Protein AF-A0A222E5A5-F1 (afdb_monomer_lite)

Radius of gyration: 15.1 Å; chains: 1; bounding box: 35×26×40 Å

Foldseek 3Di:
DQAADDPVNVVVLCPCVQVCLLVVVCVVVVVSDDPPDADQDPVDGPGPNPDVPDPPCCVVSSVVCVVLVFPDKDWDWDDWDADPNNKIKTKTFIFGDDPRDGDDHTDIDMDIDHDDPVD

Sequence (119 aa):
MSQTCTATEFERCQDGLPEQFVTGDIEKRRARSMPPFSKVTGCDTATLAIVPDAPQSFDPYLGTYEAMALVRVAREPLRFENCADGTGLTSYRMNLMRKGQRITDPFTSTAFLHPTGEG

Organism: NCBI:txid74033

pLDDT: mean 71.4, std 15.69, range [36.5, 91.69]

Structure (mmCIF, N/CA/C/O backbone):
data_AF-A0A222E5A5-F1
#
_entry.id   AF-A0A222E5A5-F1
#
loop_
_atom_site.group_PDB
_atom_site.id
_atom_site.type_symbol
_atom_site.label_atom_id
_atom_site.label_alt_id
_atom_site.label_comp_id
_atom_site.label_asym_id
_atom_site.label_entity_id
_atom_site.label_seq_id
_atom_site.pdbx_PDB_ins_code
_atom_site.Cartn_x
_atom_site.Cartn_y
_atom_site.Cartn_z
_atom_site.occupancy
_atom_site.B_iso_or_equiv
_atom_site.auth_seq_id
_atom_site.auth_comp_id
_atom_site.auth_asym_id
_atom_site.auth_atom_id
_atom_site.pdbx_PDB_model_num
ATOM 1 N N . MET A 1 1 ? 18.072 1.312 -23.357 1.00 43.72 1 MET A N 1
ATOM 2 C CA . MET A 1 1 ? 18.521 0.980 -21.989 1.00 43.72 1 MET A CA 1
ATOM 3 C C . MET A 1 1 ? 17.268 0.864 -21.143 1.00 43.72 1 MET A C 1
ATOM 5 O O . MET A 1 1 ? 16.529 1.837 -21.111 1.00 43.72 1 MET A O 1
ATOM 9 N N . SER A 1 2 ? 16.974 -0.306 -20.564 1.00 52.72 2 SER A N 1
ATOM 10 C CA . SER A 1 2 ? 15.859 -0.420 -19.610 1.00 52.72 2 SER A CA 1
ATOM 11 C C . SER A 1 2 ? 16.227 0.393 -18.374 1.00 52.72 2 SER A C 1
ATOM 13 O O . SER A 1 2 ? 17.289 0.151 -17.800 1.00 52.72 2 SER A O 1
ATOM 15 N N . GLN A 1 3 ? 15.419 1.389 -18.012 1.00 64.00 3 GLN A N 1
ATOM 16 C CA . GLN A 1 3 ? 15.583 2.071 -16.731 1.00 64.00 3 GLN A CA 1
ATOM 17 C C . GLN A 1 3 ? 15.160 1.096 -15.633 1.00 64.00 3 GLN A C 1
ATOM 19 O O . GLN A 1 3 ? 14.060 0.551 -15.665 1.00 64.00 3 GLN A O 1
ATOM 24 N N . THR A 1 4 ? 16.067 0.828 -14.699 1.00 73.88 4 THR A N 1
ATOM 25 C CA . THR A 1 4 ? 15.801 -0.047 -13.557 1.00 73.88 4 THR A CA 1
ATOM 26 C C . THR A 1 4 ? 15.201 0.787 -12.435 1.00 73.88 4 THR A C 1
ATOM 28 O O . THR A 1 4 ? 15.841 1.734 -11.986 1.00 73.88 4 THR A O 1
ATOM 31 N N . CYS A 1 5 ? 14.015 0.412 -11.952 1.00 78.50 5 CYS A N 1
ATOM 32 C CA . CYS A 1 5 ? 13.410 1.038 -10.782 1.00 78.50 5 CYS A CA 1
ATOM 33 C C . CYS A 1 5 ? 14.291 0.821 -9.537 1.00 78.50 5 CYS A C 1
ATOM 35 O O . CYS A 1 5 ? 14.717 -0.297 -9.229 1.00 78.50 5 CYS A O 1
ATOM 37 N N . THR A 1 6 ? 14.584 1.887 -8.798 1.00 84.75 6 THR A N 1
ATOM 38 C CA . THR A 1 6 ? 15.238 1.786 -7.489 1.00 84.75 6 THR A CA 1
ATOM 39 C C . THR A 1 6 ? 14.207 1.705 -6.366 1.00 84.75 6 THR A C 1
ATOM 41 O O . THR A 1 6 ? 13.100 2.234 -6.473 1.00 84.75 6 THR A O 1
ATOM 44 N N . ALA A 1 7 ? 14.587 1.100 -5.235 1.00 81.88 7 ALA A N 1
ATOM 45 C CA . ALA A 1 7 ? 13.734 1.061 -4.045 1.00 81.88 7 ALA A CA 1
ATOM 46 C C . ALA A 1 7 ? 13.317 2.475 -3.591 1.00 81.88 7 ALA A C 1
ATOM 48 O O . ALA A 1 7 ? 12.167 2.692 -3.226 1.00 81.88 7 ALA A O 1
ATOM 49 N N . THR A 1 8 ? 14.220 3.455 -3.689 1.00 83.88 8 THR A N 1
ATOM 50 C CA . THR A 1 8 ? 13.952 4.856 -3.332 1.00 83.88 8 THR A CA 1
ATOM 51 C C . THR A 1 8 ? 12.915 5.510 -4.248 1.00 83.88 8 THR A C 1
ATOM 53 O O . THR A 1 8 ? 12.038 6.233 -3.776 1.00 83.88 8 THR A O 1
ATOM 56 N N . GLU A 1 9 ? 12.995 5.283 -5.561 1.00 79.50 9 GLU A N 1
ATOM 57 C CA . GLU A 1 9 ? 11.998 5.791 -6.517 1.00 79.50 9 GLU A CA 1
ATOM 58 C C . GLU A 1 9 ? 10.640 5.132 -6.294 1.00 79.50 9 GLU A C 1
ATOM 60 O O . GLU A 1 9 ? 9.610 5.810 -6.293 1.00 79.50 9 GLU A O 1
ATOM 65 N N . PHE A 1 10 ? 10.650 3.826 -6.025 1.00 83.38 10 PHE A N 1
ATOM 66 C CA . PHE A 1 10 ? 9.454 3.078 -5.684 1.00 83.38 10 PHE A CA 1
ATOM 67 C C . PHE A 1 10 ? 8.787 3.643 -4.424 1.00 83.38 10 PHE A C 1
ATOM 69 O O . PHE A 1 10 ? 7.594 3.948 -4.435 1.00 83.38 10 PHE A O 1
ATOM 76 N N . GLU A 1 11 ? 9.547 3.837 -3.344 1.00 80.69 11 GLU A N 1
ATOM 77 C CA . GLU A 1 11 ? 9.044 4.417 -2.096 1.00 80.69 11 GLU A CA 1
ATOM 78 C C . GLU A 1 11 ? 8.486 5.824 -2.305 1.00 80.69 11 GLU A C 1
ATOM 80 O O . GLU A 1 11 ? 7.391 6.114 -1.826 1.00 80.69 11 GLU A O 1
ATOM 85 N N . ARG A 1 12 ? 9.169 6.668 -3.089 1.00 82.44 12 ARG A N 1
ATOM 86 C CA . ARG A 1 12 ? 8.693 8.016 -3.428 1.00 82.44 12 ARG A CA 1
ATOM 87 C C . ARG A 1 12 ? 7.366 7.985 -4.186 1.00 82.44 12 ARG A C 1
ATOM 89 O O . ARG A 1 12 ? 6.485 8.794 -3.904 1.00 82.44 12 ARG A O 1
ATOM 96 N N . CYS A 1 13 ? 7.196 7.057 -5.126 1.00 76.12 13 CYS A N 1
ATOM 97 C CA . CYS A 1 13 ? 5.936 6.906 -5.854 1.00 76.12 13 CYS A CA 1
ATOM 98 C C . CYS A 1 13 ? 4.791 6.466 -4.922 1.00 76.12 13 CYS A C 1
ATOM 100 O O . CYS A 1 13 ? 3.644 6.908 -5.053 1.00 76.12 13 CYS A O 1
ATOM 102 N N . GLN A 1 14 ? 5.128 5.635 -3.934 1.00 76.81 14 GLN A N 1
ATOM 103 C CA . GLN A 1 14 ? 4.189 5.064 -2.975 1.00 76.81 14 GLN A CA 1
ATOM 104 C C . GLN A 1 14 ? 3.904 5.962 -1.766 1.00 76.81 14 GLN A C 1
ATOM 106 O O . GLN A 1 14 ? 3.034 5.619 -0.949 1.00 76.81 14 GLN A O 1
ATOM 111 N N . ASP A 1 15 ? 4.634 7.064 -1.613 1.00 78.44 15 ASP A N 1
ATOM 112 C CA . ASP A 1 15 ? 4.494 7.990 -0.497 1.00 78.44 15 ASP A CA 1
ATOM 113 C C . ASP A 1 15 ? 3.146 8.730 -0.540 1.00 78.44 15 ASP A C 1
ATOM 115 O O . ASP A 1 15 ? 2.603 9.037 -1.607 1.00 78.44 15 ASP A O 1
ATOM 119 N N . GLY A 1 16 ? 2.546 8.937 0.634 1.00 70.06 16 GLY A N 1
ATOM 120 C CA . GLY A 1 16 ? 1.217 9.546 0.794 1.00 70.06 16 GLY A CA 1
ATOM 121 C C . GLY A 1 16 ? 0.022 8.710 0.303 1.00 70.06 16 GLY A C 1
ATOM 122 O O . GLY A 1 16 ? -1.125 9.064 0.570 1.00 70.06 16 GLY A O 1
ATOM 123 N N . LEU A 1 17 ? 0.234 7.570 -0.367 1.00 73.50 17 LEU A N 1
ATOM 124 C CA . LEU A 1 17 ? -0.870 6.728 -0.848 1.00 73.50 17 LEU A CA 1
ATOM 125 C C . LEU A 1 17 ? -1.826 6.236 0.244 1.00 73.50 17 LEU A C 1
ATOM 127 O O . LEU A 1 17 ? -3.031 6.255 0.007 1.00 73.50 17 LEU A O 1
ATOM 131 N N . PRO A 1 18 ? -1.359 5.767 1.416 1.00 71.12 18 PRO A N 1
ATOM 132 C CA . PRO A 1 18 ? -2.285 5.273 2.425 1.00 71.12 18 PRO A CA 1
ATOM 133 C C . PRO A 1 18 ? -3.150 6.391 3.015 1.00 71.12 18 PRO A C 1
ATOM 135 O O . PRO A 1 18 ? -4.281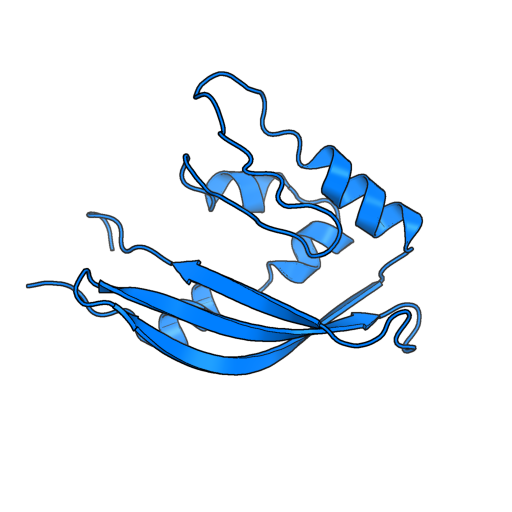 6.127 3.410 1.00 71.12 18 PRO A O 1
ATOM 138 N N . GLU A 1 19 ? -2.642 7.625 3.039 1.00 73.69 19 GLU A N 1
ATOM 139 C CA . GLU A 1 19 ? -3.373 8.798 3.522 1.00 73.69 19 GLU A CA 1
ATOM 140 C C . GLU A 1 19 ? -4.514 9.175 2.580 1.00 73.69 19 GLU A C 1
ATOM 142 O O . GLU A 1 19 ? -5.590 9.492 3.064 1.00 73.69 19 GLU A O 1
ATOM 147 N N . GLN A 1 20 ? -4.341 9.036 1.260 1.00 73.44 20 GLN A N 1
ATOM 148 C CA . GLN A 1 20 ? -5.395 9.304 0.266 1.00 73.44 20 GLN A CA 1
ATOM 149 C C . GLN A 1 20 ? -6.661 8.461 0.491 1.00 73.44 20 GLN A C 1
ATOM 151 O O . GLN A 1 20 ? -7.770 8.938 0.276 1.00 73.44 20 GLN A O 1
ATOM 156 N N . PHE A 1 21 ? -6.514 7.219 0.964 1.00 68.00 21 PHE A N 1
ATOM 157 C CA . PHE A 1 21 ? -7.660 6.369 1.306 1.00 68.00 21 PHE A CA 1
ATOM 158 C C . PHE A 1 21 ? -8.288 6.723 2.659 1.00 68.00 21 PHE A C 1
ATOM 160 O O . PHE A 1 21 ? -9.481 6.514 2.845 1.00 68.00 21 PHE A O 1
ATOM 167 N N . VAL A 1 22 ? -7.503 7.262 3.597 1.00 71.19 22 VAL A N 1
ATOM 168 C CA . VAL A 1 22 ? -8.005 7.739 4.897 1.00 71.19 22 VAL A CA 1
ATOM 169 C C . VAL A 1 22 ? -8.738 9.075 4.745 1.00 71.19 22 VAL A C 1
ATOM 171 O O . VAL A 1 22 ? -9.745 9.298 5.407 1.00 71.19 22 VAL A O 1
ATOM 174 N N . THR A 1 23 ? -8.250 9.963 3.878 1.00 73.81 23 THR A N 1
ATOM 175 C CA . THR A 1 23 ? -8.842 11.287 3.636 1.00 73.81 23 THR A CA 1
ATOM 176 C C . THR A 1 23 ? -9.932 11.283 2.568 1.00 73.81 23 THR A C 1
ATOM 178 O O . THR A 1 23 ? -10.647 12.273 2.439 1.00 73.81 23 THR A O 1
ATOM 181 N N . GLY A 1 24 ? -10.062 10.200 1.797 1.00 67.50 24 GLY A N 1
ATOM 182 C CA . GLY A 1 24 ? -11.011 10.105 0.687 1.00 67.50 24 GLY A CA 1
ATOM 183 C C . GLY A 1 24 ? -10.595 10.876 -0.573 1.00 67.50 24 GLY A C 1
ATOM 184 O O . GLY A 1 24 ? -11.401 11.017 -1.489 1.00 67.50 24 GLY A O 1
ATOM 185 N N . ASP A 1 25 ? -9.353 11.366 -0.654 1.00 72.75 25 ASP A N 1
ATOM 186 C CA . ASP A 1 25 ? -8.821 12.095 -1.816 1.00 72.75 25 ASP A CA 1
ATOM 187 C C . ASP A 1 25 ? -8.415 11.124 -2.941 1.00 72.75 25 ASP A C 1
ATOM 189 O O . ASP A 1 25 ? -7.241 10.804 -3.159 1.00 72.75 25 ASP A O 1
ATOM 193 N N . ILE A 1 26 ? -9.428 10.609 -3.639 1.00 69.88 26 ILE A N 1
ATOM 194 C CA . ILE A 1 26 ? -9.284 9.596 -4.690 1.00 69.88 26 ILE A CA 1
ATOM 195 C C . ILE A 1 26 ? -8.767 10.170 -6.017 1.00 69.88 26 ILE A C 1
ATOM 197 O O . ILE A 1 26 ? -8.154 9.441 -6.799 1.00 69.88 26 ILE A O 1
ATOM 201 N N . GLU A 1 27 ? -8.919 11.467 -6.278 1.00 70.50 27 GLU A N 1
ATOM 202 C CA . GLU A 1 27 ? -8.476 12.068 -7.546 1.00 70.50 27 GLU A CA 1
ATOM 203 C C . GLU A 1 27 ? -6.952 11.977 -7.727 1.00 70.50 27 GLU A C 1
ATOM 205 O O . GLU A 1 27 ? -6.460 11.635 -8.807 1.00 70.50 27 GLU A O 1
ATOM 210 N N . LYS A 1 28 ? -6.172 12.144 -6.649 1.00 67.69 28 LYS A N 1
ATOM 211 C CA . LYS A 1 28 ? -4.713 11.927 -6.694 1.00 67.69 28 LYS A CA 1
ATOM 212 C C . LYS A 1 28 ? -4.336 10.477 -6.990 1.00 67.69 28 LYS A C 1
ATOM 214 O O . LYS A 1 28 ? -3.330 10.224 -7.653 1.00 67.69 28 LYS A O 1
ATOM 219 N N . ARG A 1 29 ? -5.130 9.520 -6.506 1.00 68.31 29 ARG A N 1
ATOM 220 C CA . ARG A 1 29 ? -4.941 8.088 -6.773 1.00 68.31 29 ARG A CA 1
ATOM 221 C C . ARG A 1 29 ? -5.260 7.766 -8.231 1.00 68.31 29 ARG A C 1
ATOM 223 O O . ARG A 1 29 ? -4.521 7.010 -8.864 1.00 68.31 29 ARG A O 1
ATOM 230 N N . ARG A 1 30 ? -6.329 8.364 -8.760 1.00 68.12 30 ARG A N 1
ATOM 231 C CA . ARG A 1 30 ? -6.770 8.232 -10.151 1.00 68.12 30 ARG A CA 1
ATOM 232 C C . ARG A 1 30 ? -5.683 8.682 -11.123 1.00 68.12 30 ARG A C 1
ATOM 234 O O . ARG A 1 30 ? -5.331 7.922 -12.014 1.00 68.12 30 ARG A O 1
ATOM 241 N N . ALA A 1 31 ? -5.075 9.843 -10.876 1.00 70.31 31 ALA A N 1
ATOM 242 C CA . ALA A 1 31 ? -3.995 10.386 -11.703 1.00 70.31 31 ALA A CA 1
ATOM 243 C C . ALA A 1 31 ? -2.713 9.524 -11.721 1.00 70.31 31 ALA A C 1
ATOM 245 O O . ALA A 1 31 ? -1.907 9.649 -12.635 1.00 70.31 31 ALA A O 1
ATOM 246 N N . ARG A 1 32 ? -2.513 8.654 -10.720 1.00 67.56 32 ARG A N 1
ATOM 247 C CA . ARG A 1 32 ? -1.323 7.790 -10.581 1.00 67.56 32 ARG A CA 1
ATOM 248 C C . ARG A 1 32 ? -1.560 6.332 -10.981 1.00 67.56 32 ARG A C 1
ATOM 250 O O . ARG A 1 32 ? -0.644 5.521 -10.890 1.00 67.56 32 ARG A O 1
ATOM 257 N N . SER A 1 33 ? -2.786 5.971 -11.354 1.00 65.75 33 SER A N 1
ATOM 258 C CA . SER A 1 33 ? -3.146 4.593 -11.688 1.00 65.75 33 SER A CA 1
ATOM 259 C C . SER A 1 33 ? -3.246 4.453 -13.201 1.00 65.75 33 SER A C 1
ATOM 261 O O . SER A 1 33 ? -4.150 5.018 -13.810 1.00 65.75 33 SER A O 1
ATOM 263 N N . MET A 1 34 ? -2.341 3.685 -13.807 1.00 61.25 34 MET A N 1
ATOM 264 C CA . MET A 1 34 ? -2.457 3.333 -15.221 1.00 61.25 34 MET A CA 1
ATOM 265 C C . MET A 1 34 ? -3.366 2.116 -15.388 1.00 61.25 34 MET A C 1
ATOM 267 O O . MET A 1 34 ? -3.076 1.062 -14.817 1.00 61.25 34 MET A O 1
ATOM 271 N N . PRO A 1 35 ? -4.461 2.221 -16.151 1.00 57.06 35 PRO A N 1
ATOM 272 C CA . PRO A 1 35 ? -5.199 1.047 -16.567 1.00 57.06 35 PRO A CA 1
ATOM 273 C C . PRO A 1 35 ? -4.409 0.261 -17.634 1.00 57.06 35 PRO A C 1
ATOM 275 O O . PRO A 1 35 ? -3.771 0.868 -18.495 1.00 57.06 35 PRO A O 1
ATOM 278 N N . PRO A 1 36 ? -4.488 -1.080 -17.620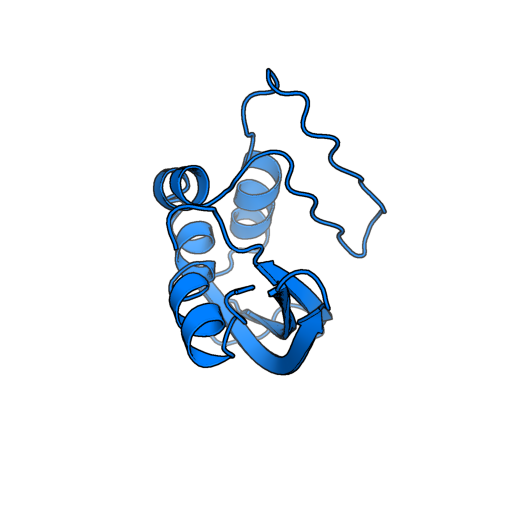 1.00 54.66 36 PRO A N 1
ATOM 279 C CA . PRO A 1 36 ? -5.145 -1.900 -16.602 1.00 54.66 36 PRO A CA 1
ATOM 280 C C . PRO A 1 36 ? -4.259 -2.062 -15.351 1.00 54.66 36 PRO A C 1
ATOM 282 O O . PRO A 1 36 ? -3.080 -2.389 -15.458 1.00 54.66 36 PRO A O 1
ATOM 285 N N . PHE A 1 37 ? -4.834 -1.919 -14.151 1.00 51.94 37 PHE A N 1
ATOM 286 C CA . PHE A 1 37 ? -4.174 -2.317 -12.901 1.00 51.94 37 PHE A CA 1
ATOM 287 C C . PHE A 1 37 ? -4.984 -3.418 -12.214 1.00 51.94 37 PHE A C 1
ATOM 289 O O . PHE A 1 37 ? -6.211 -3.397 -12.223 1.00 51.94 37 PHE A O 1
ATOM 296 N N . SER A 1 38 ? -4.294 -4.387 -11.616 1.00 51.47 38 SER A N 1
ATOM 297 C CA . SER A 1 38 ? -4.913 -5.494 -10.879 1.00 51.47 38 SER A CA 1
ATOM 298 C C . SER A 1 38 ? -4.616 -5.364 -9.388 1.00 51.47 38 SER A C 1
ATOM 300 O O . SER A 1 38 ? -3.501 -5.015 -9.000 1.00 51.47 38 SER A O 1
ATOM 302 N N . LYS A 1 39 ? -5.600 -5.661 -8.535 1.00 56.91 39 LYS A N 1
ATOM 303 C CA . LYS A 1 39 ? -5.423 -5.748 -7.080 1.00 56.91 39 LYS A CA 1
ATOM 304 C C . LYS A 1 39 ? -6.100 -7.012 -6.568 1.00 56.91 39 LYS A C 1
ATOM 306 O O . LYS A 1 39 ? -7.305 -7.158 -6.720 1.00 56.91 39 LYS A O 1
ATOM 311 N N . VAL A 1 40 ? -5.322 -7.887 -5.938 1.00 56.75 40 VAL A N 1
ATOM 312 C CA . VAL A 1 40 ? -5.791 -9.146 -5.342 1.00 56.75 40 VAL A CA 1
ATOM 313 C C . VAL A 1 40 ? -5.875 -8.967 -3.825 1.00 56.75 40 VAL A C 1
ATOM 315 O O . VAL A 1 40 ? -4.944 -8.434 -3.219 1.00 56.75 40 VAL A O 1
ATOM 318 N N . THR A 1 41 ? -6.984 -9.371 -3.201 1.00 57.25 41 THR A N 1
ATOM 319 C CA . THR A 1 41 ? -7.178 -9.326 -1.741 1.00 57.25 41 THR A CA 1
ATOM 320 C C . THR A 1 41 ? -7.432 -10.729 -1.185 1.00 57.25 41 THR A C 1
ATOM 322 O O . THR A 1 41 ? -7.889 -11.617 -1.893 1.00 57.25 41 THR A O 1
ATOM 325 N N . GLY A 1 42 ? -7.099 -10.955 0.090 1.00 46.09 42 GLY A N 1
ATOM 326 C CA . GLY A 1 42 ? -7.095 -12.297 0.694 1.00 46.09 42 GLY A CA 1
ATOM 327 C C . GLY A 1 42 ? -8.468 -12.939 0.932 1.00 46.09 42 GLY A C 1
ATOM 328 O O . GLY A 1 42 ? -8.506 -14.105 1.306 1.00 46.09 42 GLY A O 1
ATOM 329 N N . CYS A 1 43 ? -9.572 -12.209 0.736 1.00 47.81 43 CYS A N 1
ATOM 330 C CA . CYS A 1 43 ? -10.920 -12.747 0.951 1.00 47.81 43 CYS A CA 1
ATOM 331 C C . CYS A 1 43 ? -11.546 -13.359 -0.303 1.00 47.81 43 CYS A C 1
ATOM 333 O O . CYS A 1 43 ? -12.505 -14.094 -0.150 1.00 47.81 43 CYS A O 1
ATOM 335 N N . ASP A 1 44 ? -11.020 -13.075 -1.498 1.00 38.38 44 ASP A N 1
ATOM 336 C CA . ASP A 1 44 ? -11.373 -13.743 -2.753 1.00 38.38 44 ASP A CA 1
ATOM 337 C C . ASP A 1 44 ? -10.437 -13.258 -3.866 1.00 38.38 44 ASP A C 1
ATOM 339 O O . ASP A 1 44 ? -10.013 -12.098 -3.888 1.00 38.38 44 ASP A O 1
ATOM 343 N N . THR A 1 45 ? -10.136 -14.129 -4.833 1.00 39.59 45 THR A N 1
ATOM 344 C CA . THR A 1 45 ? -9.367 -13.749 -6.030 1.00 39.59 45 THR A CA 1
ATOM 345 C C . THR A 1 45 ? -10.271 -12.959 -6.974 1.00 39.59 45 THR A C 1
ATOM 347 O O . THR A 1 45 ? -10.727 -13.460 -7.997 1.00 39.59 45 THR A O 1
ATOM 350 N N . ALA A 1 46 ? -10.574 -11.713 -6.627 1.00 41.19 46 ALA A N 1
ATOM 351 C CA . ALA A 1 46 ? -11.201 -10.796 -7.560 1.00 41.19 46 ALA A CA 1
ATOM 352 C C . ALA A 1 46 ? -10.122 -10.279 -8.520 1.00 41.19 46 ALA A C 1
ATOM 354 O O . ALA A 1 46 ? -9.425 -9.306 -8.229 1.00 41.19 46 ALA A O 1
ATOM 355 N N . THR A 1 47 ? -9.967 -10.922 -9.680 1.00 37.97 47 THR A N 1
ATOM 356 C CA . THR A 1 47 ? -9.317 -10.257 -10.813 1.00 37.97 47 THR A CA 1
ATOM 357 C C . THR A 1 47 ? -10.259 -9.152 -11.264 1.00 37.97 47 THR A C 1
ATOM 359 O O . THR A 1 47 ? -11.212 -9.392 -12.002 1.00 37.97 47 THR A O 1
ATOM 362 N N . LEU A 1 48 ? -10.016 -7.930 -10.794 1.00 41.53 48 LEU A N 1
ATOM 363 C CA . LEU A 1 48 ? -10.619 -6.736 -11.372 1.00 41.53 48 LEU A CA 1
ATOM 364 C C . LEU A 1 48 ? -10.039 -6.570 -12.782 1.00 41.53 48 LEU A C 1
ATOM 366 O O . LEU A 1 48 ? -9.034 -5.893 -12.982 1.00 41.53 48 LEU A O 1
ATOM 370 N N . ALA A 1 49 ? -10.648 -7.238 -13.762 1.00 36.56 49 ALA A N 1
ATOM 371 C CA . ALA A 1 49 ? -10.451 -6.922 -15.165 1.00 36.56 49 ALA A CA 1
ATOM 372 C C . ALA A 1 49 ? -11.115 -5.564 -15.401 1.00 36.56 49 ALA A C 1
ATOM 374 O O . ALA A 1 49 ? -12.321 -5.471 -15.624 1.00 36.56 49 ALA A O 1
ATOM 375 N N . ILE A 1 50 ? -10.338 -4.493 -15.251 1.00 41.44 50 ILE A N 1
ATOM 376 C CA . ILE A 1 50 ? -10.817 -3.145 -15.532 1.00 41.44 50 ILE A CA 1
ATOM 377 C C . ILE A 1 50 ? -10.982 -3.043 -17.048 1.00 41.44 50 ILE A C 1
ATOM 379 O O . ILE A 1 50 ? -10.010 -2.919 -17.793 1.00 41.44 50 ILE A O 1
ATOM 383 N N . VAL A 1 51 ? -12.234 -3.151 -17.490 1.00 36.50 51 VAL A N 1
ATOM 384 C CA . VAL A 1 51 ? -12.674 -2.790 -18.839 1.00 36.50 51 VAL A CA 1
ATOM 385 C C . VAL A 1 51 ? -12.430 -1.281 -19.004 1.00 36.50 51 VAL A C 1
ATOM 387 O O . VAL A 1 51 ? -12.743 -0.542 -18.068 1.00 36.50 51 VAL A O 1
ATOM 390 N N . PRO A 1 52 ? -11.900 -0.801 -20.146 1.00 41.34 52 PRO A N 1
ATOM 391 C CA . PRO A 1 52 ? -11.564 0.613 -20.364 1.00 41.34 52 PRO A CA 1
ATOM 392 C C . PRO A 1 52 ? -12.687 1.623 -20.057 1.00 41.34 52 PRO A C 1
ATOM 394 O O . PRO A 1 52 ? -12.387 2.782 -19.798 1.00 41.34 52 PRO A O 1
ATOM 397 N N . ASP A 1 53 ? -13.948 1.174 -20.023 1.00 36.59 53 ASP A N 1
ATOM 398 C CA . ASP A 1 53 ? -15.146 1.999 -19.815 1.00 36.59 53 ASP A CA 1
ATOM 399 C C . ASP A 1 53 ? -15.893 1.750 -18.487 1.00 36.59 53 ASP A C 1
ATOM 401 O O . ASP A 1 53 ? -17.013 2.230 -18.305 1.00 36.59 53 ASP A O 1
ATOM 405 N N . ALA A 1 54 ? -15.315 1.020 -17.526 1.00 41.72 54 ALA A N 1
ATOM 406 C CA . ALA A 1 54 ? -15.917 0.90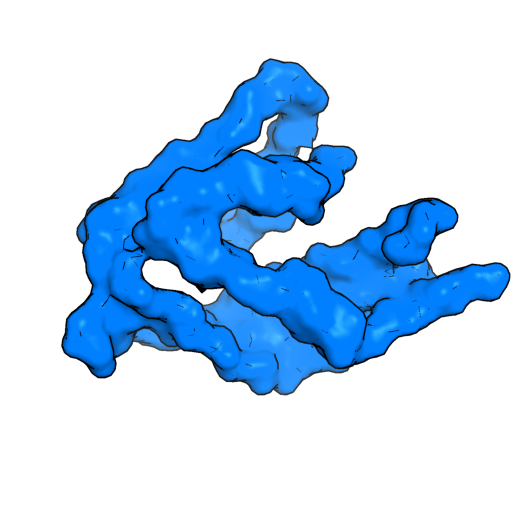9 -16.196 1.00 41.72 54 ALA A CA 1
ATOM 407 C C . ALA A 1 54 ? -15.460 2.094 -15.316 1.00 41.72 54 ALA A C 1
ATOM 409 O O . ALA A 1 54 ? -14.257 2.228 -15.065 1.00 41.72 54 ALA A O 1
ATOM 410 N N . PRO A 1 55 ? -16.370 2.963 -14.830 1.00 42.03 55 PRO A N 1
ATOM 411 C CA . PRO A 1 55 ? -16.002 4.057 -13.940 1.00 42.03 55 PRO A CA 1
ATOM 412 C C . PRO A 1 55 ? -15.263 3.487 -12.730 1.00 42.03 55 PRO A C 1
ATOM 414 O O . PRO A 1 55 ? -15.690 2.500 -12.133 1.00 42.03 55 PRO A O 1
ATOM 417 N N . GLN A 1 56 ? -14.112 4.084 -12.425 1.00 55.91 56 GLN A N 1
ATOM 418 C CA . GLN A 1 56 ? -13.150 3.605 -11.440 1.00 55.91 56 GLN A CA 1
ATOM 419 C C . GLN A 1 56 ? -13.727 3.678 -10.018 1.00 55.91 56 GLN A C 1
ATOM 421 O O . GLN A 1 56 ? -13.374 4.578 -9.257 1.00 55.91 56 GLN A O 1
ATOM 426 N N . SER A 1 57 ? -14.628 2.772 -9.632 1.00 56.03 57 SER A N 1
ATOM 427 C CA . SER A 1 57 ? -15.224 2.834 -8.300 1.00 56.03 57 SER A CA 1
ATOM 428 C C . SER A 1 57 ? -14.185 2.374 -7.278 1.00 56.03 57 SER A C 1
ATOM 430 O O . SER A 1 57 ? -14.022 1.185 -6.994 1.00 56.03 57 SER A O 1
ATOM 432 N N . PHE A 1 58 ? -13.456 3.333 -6.713 1.00 64.94 58 PHE A N 1
ATOM 433 C CA . PHE A 1 58 ? -12.715 3.141 -5.472 1.00 64.94 58 PHE A CA 1
ATOM 434 C C . PHE A 1 58 ? -13.668 2.940 -4.277 1.00 64.94 58 PHE A C 1
ATOM 436 O O . PHE A 1 58 ? -13.207 2.648 -3.177 1.00 64.94 58 PHE A O 1
ATOM 443 N N . ASP A 1 59 ? -14.981 3.036 -4.501 1.00 66.56 59 ASP A N 1
ATOM 444 C CA . ASP A 1 59 ? -16.068 2.942 -3.527 1.00 66.56 59 ASP A CA 1
ATOM 445 C C . ASP A 1 59 ? -15.987 1.719 -2.605 1.00 66.56 59 ASP A C 1
ATOM 447 O O . ASP A 1 59 ? -16.110 1.908 -1.397 1.00 66.56 59 ASP A O 1
ATOM 451 N N . PRO A 1 60 ? -15.687 0.486 -3.072 1.00 65.19 60 PRO A N 1
ATOM 452 C CA . PRO A 1 60 ? -15.529 -0.644 -2.156 1.00 65.19 60 PRO A CA 1
ATOM 453 C C . PRO A 1 60 ? -14.355 -0.451 -1.184 1.00 65.19 60 PRO A C 1
ATOM 455 O O . PRO A 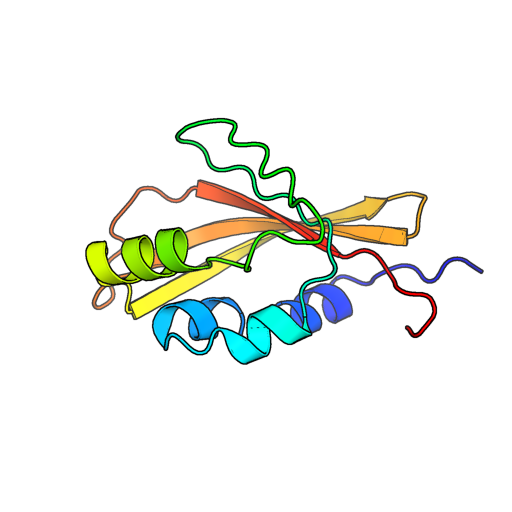1 60 ? -14.397 -0.902 -0.038 1.00 65.19 60 PRO A O 1
ATOM 458 N N . TYR A 1 61 ? -13.300 0.246 -1.616 1.00 66.94 61 TYR A N 1
ATOM 459 C CA . TYR A 1 61 ? -12.144 0.547 -0.776 1.00 66.94 61 TYR A CA 1
ATOM 460 C C . TYR A 1 61 ? -12.440 1.682 0.195 1.00 66.94 61 TYR A C 1
ATOM 462 O O . TYR A 1 61 ? -12.138 1.537 1.375 1.00 66.94 61 TYR A O 1
ATOM 470 N N . LEU A 1 62 ? -13.065 2.765 -0.268 1.00 66.88 62 LEU A N 1
ATOM 471 C CA . LEU A 1 62 ? -13.521 3.842 0.610 1.00 66.88 62 LEU A CA 1
ATOM 472 C C . LEU A 1 62 ? -14.478 3.307 1.678 1.00 66.88 62 LEU A C 1
ATOM 474 O O . LEU A 1 62 ? -14.247 3.529 2.862 1.00 66.88 62 LEU A O 1
ATOM 478 N N . GLY A 1 63 ? -15.456 2.492 1.277 1.00 64.75 63 GLY A N 1
ATOM 479 C CA . GLY A 1 63 ? -16.388 1.840 2.191 1.00 64.75 63 GLY A CA 1
ATOM 480 C C . GLY A 1 63 ? -15.691 0.915 3.190 1.00 64.75 63 GLY A C 1
ATOM 481 O O . GLY A 1 63 ? -16.077 0.869 4.352 1.00 64.75 63 GLY A O 1
ATOM 482 N N . THR A 1 64 ? -14.614 0.228 2.792 1.00 69.75 64 THR A N 1
ATOM 483 C CA . THR A 1 64 ? -13.805 -0.577 3.726 1.00 69.75 64 THR A CA 1
ATOM 484 C C . THR A 1 64 ? -13.069 0.304 4.739 1.00 69.75 64 THR A C 1
ATOM 486 O O . THR A 1 64 ? -13.088 0.008 5.932 1.00 69.75 64 THR A O 1
ATOM 489 N N . TYR A 1 65 ? -12.435 1.396 4.299 1.00 71.50 65 TYR A N 1
ATOM 490 C CA . TYR A 1 65 ? -11.726 2.326 5.188 1.00 71.50 65 TYR A CA 1
ATOM 491 C C . TYR A 1 65 ? -12.679 3.014 6.170 1.00 71.50 65 TYR A C 1
ATOM 493 O O . TYR A 1 65 ? -12.356 3.128 7.357 1.00 71.50 65 TYR A O 1
ATOM 501 N N . GLU A 1 66 ? -13.857 3.404 5.689 1.00 72.50 66 GLU A N 1
ATOM 502 C CA . GLU A 1 66 ? -14.935 3.984 6.483 1.00 72.50 66 GLU A CA 1
ATOM 503 C C . GLU A 1 66 ? -15.501 2.973 7.489 1.00 72.50 66 GLU A C 1
ATOM 505 O O . GLU A 1 66 ? -15.509 3.247 8.690 1.00 72.50 66 GLU A O 1
ATOM 510 N N . ALA A 1 67 ? -15.882 1.771 7.042 1.00 71.38 67 ALA A N 1
ATOM 511 C CA . ALA A 1 67 ? -16.430 0.722 7.906 1.00 71.38 67 ALA A CA 1
ATOM 512 C C . ALA A 1 67 ? -15.441 0.291 9.000 1.00 71.38 67 ALA A C 1
ATOM 514 O O . ALA A 1 67 ? -15.821 0.053 10.148 1.00 71.38 67 ALA A O 1
ATOM 515 N N . MET A 1 68 ? -14.152 0.226 8.664 1.00 70.00 68 MET A N 1
ATOM 516 C CA 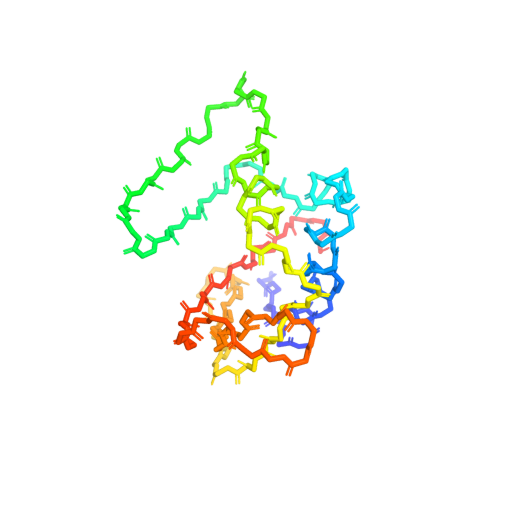. MET A 1 68 ? -13.084 -0.085 9.614 1.00 70.00 68 MET A CA 1
ATOM 517 C C . MET A 1 68 ? -12.681 1.122 10.477 1.00 70.00 68 MET A C 1
ATOM 519 O O . MET A 1 68 ? -11.940 0.954 11.451 1.00 70.00 68 MET A O 1
ATOM 523 N N . ALA A 1 69 ? -13.168 2.325 10.146 1.00 77.25 69 ALA A N 1
ATOM 524 C CA . ALA A 1 69 ? -12.796 3.601 10.749 1.00 77.25 69 ALA A CA 1
ATOM 525 C C . ALA A 1 69 ? -11.270 3.742 10.898 1.00 77.25 69 ALA A C 1
ATOM 527 O O . ALA A 1 69 ? -10.753 4.086 11.970 1.00 77.25 69 ALA A O 1
ATOM 528 N N . LEU A 1 70 ? -10.551 3.402 9.824 1.00 75.75 70 LEU A N 1
ATOM 529 C CA . LEU A 1 70 ? -9.096 3.467 9.778 1.00 75.75 70 LEU A CA 1
ATOM 530 C C . LEU A 1 70 ? -8.644 4.917 9.871 1.00 75.75 70 LEU A C 1
ATOM 532 O O . LEU A 1 70 ? -9.092 5.769 9.116 1.00 75.75 70 LEU A O 1
ATOM 536 N N . VAL A 1 71 ? -7.702 5.179 10.772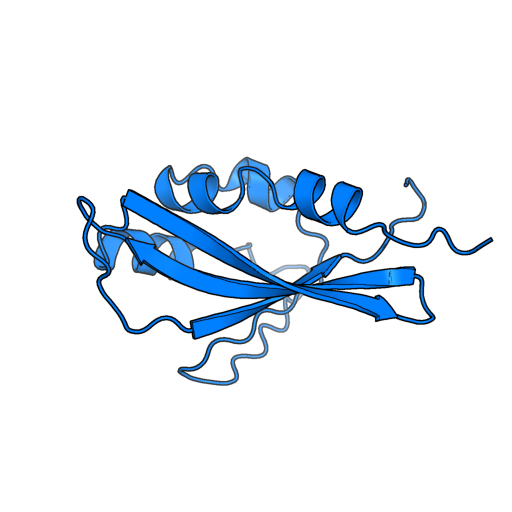 1.00 76.94 71 VAL A N 1
ATOM 537 C CA . VAL A 1 71 ? -7.061 6.500 10.878 1.00 76.94 71 VAL A CA 1
ATOM 538 C C . VAL A 1 71 ? -5.649 6.484 10.310 1.00 76.94 71 VAL A C 1
ATOM 540 O O . VAL A 1 71 ? -5.073 7.533 10.049 1.00 76.94 71 VAL A O 1
ATOM 543 N N . ARG A 1 72 ? -5.060 5.291 10.159 1.00 80.50 72 ARG A N 1
ATOM 544 C CA . ARG A 1 72 ? -3.711 5.111 9.631 1.00 80.50 72 ARG A CA 1
ATOM 545 C C . ARG A 1 72 ? -3.530 3.700 9.089 1.00 80.50 72 ARG A C 1
ATOM 547 O O . ARG A 1 72 ? -4.000 2.725 9.670 1.00 80.50 72 ARG A O 1
ATOM 554 N N . VAL A 1 73 ? -2.751 3.596 8.022 1.00 82.94 73 VAL A N 1
ATOM 555 C CA . VAL A 1 73 ? -2.203 2.331 7.536 1.00 82.94 73 VAL A CA 1
ATOM 556 C C . VAL A 1 73 ? -0.686 2.435 7.615 1.00 82.94 73 VAL A C 1
ATOM 558 O O . VAL A 1 73 ? -0.073 3.216 6.890 1.00 82.94 73 VAL A O 1
ATOM 561 N N . ALA A 1 74 ? -0.082 1.695 8.542 1.00 84.94 74 ALA A N 1
ATOM 562 C CA . ALA A 1 74 ? 1.368 1.617 8.663 1.00 84.94 74 ALA A CA 1
ATOM 563 C C . ALA A 1 74 ? 1.894 0.480 7.780 1.00 84.94 74 ALA A C 1
ATOM 565 O O . ALA A 1 74 ? 1.292 -0.592 7.706 1.00 84.94 74 ALA A O 1
ATOM 566 N N . ARG A 1 75 ? 3.005 0.733 7.090 1.00 87.62 75 ARG A N 1
ATOM 567 C CA . ARG A 1 75 ? 3.633 -0.208 6.161 1.00 87.62 75 ARG A CA 1
ATOM 568 C C . ARG A 1 75 ? 5.076 -0.411 6.587 1.00 87.62 75 ARG A C 1
ATOM 570 O O . ARG A 1 75 ? 5.807 0.565 6.710 1.00 87.62 75 ARG A O 1
ATOM 577 N N . GLU A 1 76 ? 5.469 -1.657 6.791 1.00 89.25 76 GLU A N 1
ATOM 578 C CA . GLU A 1 76 ? 6.865 -2.037 7.009 1.00 89.25 76 GLU A CA 1
ATOM 579 C C . GLU A 1 76 ? 7.378 -2.695 5.722 1.00 89.25 76 GLU A C 1
ATOM 581 O O . GLU A 1 76 ? 6.784 -3.691 5.297 1.00 89.25 76 GLU A O 1
ATOM 586 N N . PRO A 1 77 ? 8.420 -2.159 5.061 1.00 88.94 77 PRO A N 1
ATOM 587 C CA . PRO A 1 77 ? 8.984 -2.796 3.876 1.00 88.94 77 PRO A CA 1
ATOM 588 C C . PRO A 1 77 ? 9.583 -4.156 4.253 1.00 88.94 77 PRO A C 1
ATOM 590 O O . PRO A 1 77 ? 10.317 -4.276 5.231 1.00 88.94 77 PRO A O 1
ATOM 593 N N . LEU A 1 78 ? 9.247 -5.188 3.480 1.00 89.88 78 LEU A N 1
ATOM 594 C CA . LEU A 1 78 ? 9.757 -6.549 3.665 1.00 89.88 78 LEU A CA 1
ATOM 595 C C . LEU A 1 78 ? 10.823 -6.892 2.630 1.00 89.88 78 LEU A C 1
ATOM 597 O O . LEU A 1 78 ? 11.856 -7.462 2.971 1.00 89.88 78 LEU A O 1
ATOM 601 N N . ARG A 1 79 ? 10.556 -6.588 1.355 1.00 90.69 79 ARG A N 1
ATOM 602 C CA . ARG A 1 79 ? 11.441 -6.939 0.241 1.00 90.69 79 ARG A CA 1
ATOM 603 C C . ARG A 1 79 ? 11.177 -6.049 -0.965 1.00 90.69 79 ARG A C 1
ATOM 605 O O . ARG A 1 79 ? 10.014 -5.782 -1.264 1.00 90.69 79 ARG A O 1
ATOM 612 N N . PHE A 1 80 ? 12.250 -5.661 -1.650 1.00 89.44 80 PHE A N 1
ATOM 613 C CA . PHE A 1 80 ? 12.222 -5.027 -2.965 1.00 89.44 80 PHE A CA 1
ATOM 614 C C . PHE A 1 80 ? 12.898 -5.934 -3.998 1.00 89.44 80 PHE A C 1
ATOM 616 O O . PHE A 1 80 ? 13.945 -6.519 -3.710 1.00 89.44 80 PHE A O 1
ATOM 623 N N . GLU A 1 81 ? 12.306 -6.054 -5.182 1.00 91.69 81 GLU A N 1
ATOM 624 C CA . GLU A 1 81 ? 12.808 -6.861 -6.295 1.00 91.69 81 GLU A CA 1
ATOM 625 C C . GLU A 1 81 ? 12.622 -6.117 -7.618 1.00 91.69 81 GLU A C 1
ATOM 627 O O . GLU A 1 81 ? 11.654 -5.381 -7.792 1.00 91.69 81 GLU A O 1
ATOM 632 N N . ASN A 1 82 ? 13.539 -6.348 -8.556 1.00 88.31 82 ASN A N 1
ATOM 633 C CA . ASN A 1 82 ? 13.432 -5.858 -9.925 1.00 88.31 82 ASN A CA 1
ATOM 634 C C . ASN A 1 82 ? 13.166 -7.025 -10.872 1.00 88.31 82 ASN A C 1
ATOM 636 O O . ASN A 1 82 ? 13.869 -8.037 -10.834 1.00 88.31 82 ASN A O 1
ATOM 640 N N . CYS A 1 83 ? 12.182 -6.858 -11.745 1.00 86.19 83 CYS A N 1
ATOM 641 C CA . CYS A 1 83 ? 11.949 -7.751 -12.867 1.00 86.19 83 CYS A CA 1
ATOM 642 C C . CYS A 1 83 ? 12.854 -7.403 -14.052 1.00 86.19 83 CYS A C 1
ATOM 644 O O . CYS A 1 83 ? 13.355 -6.286 -14.189 1.00 86.19 83 CYS A O 1
ATOM 646 N N . ALA A 1 84 ? 13.030 -8.373 -14.950 1.00 84.38 84 ALA A N 1
ATOM 647 C CA . ALA A 1 84 ? 13.837 -8.213 -16.160 1.00 84.38 84 ALA A CA 1
ATOM 648 C C . ALA A 1 84 ? 13.295 -7.135 -17.122 1.00 84.38 84 ALA A C 1
ATOM 650 O O . ALA A 1 84 ? 14.051 -6.594 -17.924 1.00 84.38 84 ALA A O 1
ATOM 651 N N . ASP A 1 85 ? 12.003 -6.813 -17.029 1.00 82.31 85 ASP A N 1
ATOM 652 C CA . ASP A 1 85 ? 11.323 -5.776 -17.811 1.00 82.31 85 ASP A CA 1
ATOM 653 C C . ASP A 1 85 ? 11.451 -4.364 -17.202 1.00 82.31 85 ASP A C 1
ATOM 655 O O . ASP A 1 85 ? 10.908 -3.411 -17.751 1.00 82.31 85 ASP A O 1
ATOM 659 N N . GLY A 1 86 ? 12.175 -4.208 -16.087 1.00 83.06 86 GLY A N 1
ATOM 660 C CA . GLY A 1 86 ? 12.315 -2.938 -15.369 1.00 83.06 86 GLY A CA 1
ATOM 661 C C . GLY A 1 86 ? 11.215 -2.671 -14.336 1.00 83.06 86 GLY A C 1
ATOM 662 O O . GLY A 1 86 ? 11.297 -1.669 -13.625 1.00 83.06 86 GLY A O 1
ATOM 663 N N . THR A 1 87 ? 10.220 -3.557 -14.201 1.00 85.50 87 THR A N 1
ATOM 664 C CA . THR A 1 87 ? 9.185 -3.447 -13.164 1.00 85.50 87 THR A CA 1
ATOM 665 C C . THR A 1 87 ? 9.801 -3.597 -11.774 1.00 85.50 87 THR A C 1
ATOM 667 O O . THR A 1 87 ? 10.482 -4.584 -11.491 1.00 85.50 87 THR A O 1
ATOM 670 N N . GLY A 1 88 ? 9.515 -2.644 -10.887 1.00 87.94 88 GLY A N 1
ATOM 671 C CA . GLY A 1 88 ? 9.829 -2.742 -9.465 1.00 87.94 88 GLY A CA 1
ATOM 672 C C . GLY A 1 88 ? 8.706 -3.439 -8.696 1.00 87.94 88 GLY A C 1
ATOM 673 O O . GLY A 1 88 ? 7.522 -3.216 -8.963 1.00 87.94 88 GLY A O 1
ATOM 674 N N . LEU A 1 89 ? 9.065 -4.268 -7.719 1.00 90.06 89 LEU A N 1
ATOM 675 C CA . LEU A 1 89 ? 8.140 -4.949 -6.819 1.00 90.06 89 LEU A CA 1
ATOM 676 C C . LEU A 1 89 ? 8.536 -4.653 -5.383 1.00 90.06 89 LEU A C 1
ATOM 678 O O . LEU A 1 89 ? 9.671 -4.918 -4.999 1.00 90.06 89 LEU A O 1
ATOM 682 N N . THR A 1 90 ? 7.591 -4.193 -4.563 1.00 89.25 90 THR A N 1
ATOM 683 C CA . THR A 1 90 ? 7.804 -4.103 -3.111 1.00 89.25 90 THR A CA 1
ATOM 684 C C . THR A 1 90 ? 6.713 -4.830 -2.357 1.00 89.25 90 THR A C 1
ATOM 686 O O . THR A 1 90 ? 5.524 -4.586 -2.573 1.00 89.25 90 THR A O 1
ATOM 689 N N . SER A 1 91 ? 7.123 -5.690 -1.429 1.00 90.06 91 SER A N 1
ATOM 690 C CA . SER A 1 91 ? 6.235 -6.312 -0.451 1.00 90.06 91 SER A CA 1
ATOM 691 C C . SER A 1 91 ? 6.318 -5.581 0.882 1.00 90.06 91 SER A C 1
ATOM 693 O O . SER A 1 91 ? 7.409 -5.267 1.356 1.00 90.06 91 SER A O 1
ATOM 695 N N . TYR A 1 92 ? 5.164 -5.355 1.503 1.00 88.81 92 TYR A N 1
ATOM 696 C CA . TYR A 1 92 ? 5.028 -4.700 2.797 1.00 88.81 92 TYR A CA 1
ATOM 697 C C . TYR A 1 92 ? 4.261 -5.585 3.770 1.00 88.81 92 TYR A C 1
ATOM 699 O O . TYR A 1 92 ? 3.302 -6.253 3.379 1.00 88.81 92 TYR A O 1
ATOM 707 N N . ARG A 1 93 ? 4.614 -5.511 5.054 1.00 90.88 93 ARG A N 1
ATOM 708 C CA . ARG A 1 93 ? 3.709 -5.895 6.135 1.00 90.88 93 ARG A CA 1
ATOM 709 C C . ARG A 1 93 ? 2.798 -4.711 6.433 1.00 90.88 93 ARG A C 1
ATOM 711 O O . ARG A 1 93 ? 3.259 -3.624 6.786 1.00 90.88 93 ARG A O 1
ATOM 718 N N . MET A 1 94 ? 1.505 -4.933 6.263 1.00 87.19 94 MET A N 1
ATOM 719 C CA . MET A 1 94 ? 0.454 -3.943 6.438 1.00 87.19 94 MET A CA 1
ATOM 720 C C . MET A 1 94 ? -0.106 -4.023 7.854 1.00 87.19 94 MET A C 1
ATOM 722 O O . MET A 1 94 ? -0.548 -5.081 8.297 1.00 87.19 94 MET A O 1
ATOM 726 N N . ASN A 1 95 ? -0.130 -2.886 8.541 1.00 87.31 95 ASN A N 1
ATOM 727 C CA . ASN A 1 95 ? -0.734 -2.715 9.854 1.00 87.31 95 ASN A CA 1
ATOM 728 C C . ASN A 1 95 ? -1.900 -1.723 9.737 1.00 87.31 95 ASN A C 1
ATOM 730 O O . ASN A 1 95 ? -1.694 -0.528 9.501 1.00 87.31 95 ASN A O 1
ATOM 734 N N . LEU A 1 96 ? -3.128 -2.219 9.894 1.00 86.94 96 LEU A N 1
ATOM 735 C CA . LEU A 1 96 ? -4.343 -1.406 9.852 1.00 86.94 96 LEU A CA 1
ATOM 736 C C . LEU A 1 96 ? -4.639 -0.842 11.242 1.00 86.94 96 LEU A C 1
ATOM 738 O O . LEU A 1 96 ? -4.853 -1.605 12.186 1.00 86.94 96 LEU A O 1
ATOM 742 N N . MET A 1 97 ? -4.631 0.487 11.369 1.00 84.25 97 MET A N 1
ATOM 743 C CA . MET A 1 97 ? -4.661 1.171 12.661 1.00 84.25 97 MET A CA 1
ATOM 744 C C . MET A 1 97 ? -5.909 2.047 12.827 1.00 84.25 97 MET A C 1
ATOM 746 O O . MET A 1 97 ? -6.245 2.870 11.971 1.00 84.25 97 MET A O 1
ATOM 750 N N . ARG A 1 98 ? -6.530 1.949 14.004 1.00 85.19 98 ARG A N 1
ATOM 751 C CA . ARG A 1 98 ? -7.615 2.808 14.490 1.00 85.19 98 ARG A CA 1
ATOM 752 C C . ARG A 1 98 ? -7.262 3.315 15.884 1.00 85.19 98 ARG A C 1
ATOM 754 O O . ARG A 1 98 ? -7.014 2.521 16.783 1.00 85.19 98 ARG A O 1
ATOM 761 N N . LYS A 1 99 ? -7.234 4.640 16.078 1.00 86.12 99 LYS A N 1
ATOM 762 C CA . LYS A 1 99 ? -6.935 5.287 17.377 1.00 86.12 99 LYS A CA 1
ATOM 763 C C . LYS A 1 99 ? -5.678 4.728 18.079 1.00 86.12 99 LYS A C 1
ATOM 765 O O . LYS A 1 99 ? -5.683 4.484 19.279 1.00 86.12 99 LYS A O 1
ATOM 770 N N . GLY A 1 100 ? -4.608 4.489 17.318 1.00 83.25 100 GLY A N 1
ATOM 771 C CA . GLY A 1 100 ? -3.340 3.958 17.840 1.00 83.25 100 GLY A CA 1
ATOM 772 C C . GLY A 1 100 ? -3.316 2.446 18.094 1.00 83.25 100 GLY A C 1
ATOM 773 O O . GLY A 1 100 ? -2.257 1.911 18.405 1.00 83.25 100 GLY A O 1
ATOM 774 N N . GLN A 1 101 ? -4.434 1.742 17.908 1.00 86.25 101 GLN A N 1
ATOM 775 C CA . GLN A 1 101 ? -4.512 0.289 18.028 1.00 86.25 101 GLN A CA 1
ATOM 776 C C . GLN A 1 101 ? -4.597 -0.372 16.658 1.00 86.25 101 GLN A C 1
ATOM 778 O O . GLN A 1 101 ? -5.226 0.147 15.735 1.00 86.25 101 GLN A O 1
ATOM 783 N N . ARG A 1 102 ? -3.963 -1.535 16.538 1.00 87.94 102 ARG A N 1
ATOM 784 C CA . ARG A 1 102 ? -4.079 -2.393 15.364 1.00 87.94 102 ARG A CA 1
ATOM 785 C C . ARG A 1 102 ? -5.399 -3.162 15.439 1.00 87.94 102 ARG A C 1
ATOM 787 O O . ARG A 1 102 ? -5.687 -3.750 16.476 1.00 87.94 102 ARG A O 1
ATOM 794 N N . ILE A 1 103 ? -6.187 -3.141 14.365 1.00 86.06 103 ILE A N 1
ATOM 795 C CA . ILE A 1 103 ? -7.549 -3.710 14.371 1.00 86.06 103 ILE A CA 1
ATOM 796 C C . ILE A 1 103 ? -7.669 -5.091 13.721 1.00 86.06 103 ILE A C 1
ATOM 798 O O . ILE A 1 103 ? -8.679 -5.761 13.908 1.00 86.06 103 ILE A O 1
ATOM 802 N N . THR A 1 104 ? -6.649 -5.528 12.984 1.00 81.06 104 THR A N 1
ATOM 803 C CA . THR A 1 104 ? -6.560 -6.873 12.397 1.00 81.06 104 THR A CA 1
ATOM 804 C C . THR A 1 104 ? -5.156 -7.438 12.574 1.00 81.06 104 THR A C 1
ATOM 806 O O . THR A 1 104 ? -4.200 -6.703 12.850 1.00 81.06 104 THR A O 1
ATOM 809 N N . ASP A 1 105 ? -4.989 -8.738 12.352 1.00 84.69 105 ASP A N 1
ATOM 810 C CA . ASP A 1 105 ? -3.645 -9.275 12.172 1.00 84.69 105 ASP A CA 1
ATOM 811 C C . ASP A 1 105 ? -2.947 -8.636 10.963 1.00 84.69 105 ASP A C 1
ATOM 813 O O . ASP A 1 105 ? -3.620 -8.197 10.018 1.00 84.69 105 ASP A O 1
ATOM 817 N N . PRO A 1 106 ? -1.609 -8.484 11.008 1.00 87.31 106 PRO A N 1
ATOM 818 C CA . PRO A 1 106 ? -0.877 -7.879 9.915 1.00 87.31 106 PRO A CA 1
ATOM 819 C C . PRO A 1 106 ? -0.911 -8.822 8.717 1.00 87.31 106 PRO A C 1
ATOM 821 O O . PRO A 1 106 ? -0.803 -10.038 8.872 1.00 87.31 106 PRO A O 1
ATOM 824 N N . PHE A 1 107 ? -1.000 -8.264 7.517 1.00 82.94 107 PHE A N 1
ATOM 825 C CA . PHE A 1 107 ? -0.992 -9.051 6.286 1.00 82.94 107 PHE A CA 1
ATOM 826 C C . PHE A 1 107 ? 0.060 -8.534 5.312 1.00 82.94 107 PHE A C 1
ATOM 828 O O . PHE A 1 107 ? 0.479 -7.377 5.378 1.00 82.94 107 PHE A O 1
ATOM 835 N N . THR A 1 108 ? 0.495 -9.397 4.400 1.00 85.81 108 THR A N 1
ATOM 836 C CA . THR A 1 108 ? 1.436 -9.015 3.348 1.00 85.81 108 THR A CA 1
ATOM 837 C C . THR A 1 108 ? 0.682 -8.399 2.175 1.00 85.81 108 THR A C 1
ATOM 839 O O . THR A 1 108 ? -0.288 -8.974 1.687 1.00 85.81 108 THR A O 1
ATOM 842 N N . SER A 1 109 ? 1.141 -7.242 1.703 1.00 83.25 109 SER A N 1
ATOM 843 C CA . SER A 1 109 ? 0.671 -6.619 0.466 1.00 83.25 109 SER A CA 1
ATOM 844 C C . SER A 1 109 ? 1.854 -6.371 -0.452 1.00 83.25 109 SER A C 1
ATOM 846 O O . SER A 1 109 ? 2.826 -5.737 -0.044 1.00 83.25 109 SER A O 1
ATOM 848 N N . THR A 1 110 ? 1.743 -6.800 -1.703 1.00 84.62 110 THR A N 1
ATOM 849 C CA . THR A 1 110 ? 2.753 -6.548 -2.734 1.00 84.62 110 THR A CA 1
ATOM 850 C C . THR A 1 110 ? 2.230 -5.519 -3.720 1.00 84.62 110 THR A C 1
ATOM 852 O O . THR A 1 110 ? 1.069 -5.563 -4.124 1.00 84.62 110 THR A O 1
ATOM 855 N N . ALA A 1 111 ? 3.080 -4.566 -4.078 1.00 83.50 111 ALA A N 1
ATOM 856 C CA . ALA A 1 111 ? 2.795 -3.560 -5.082 1.00 83.50 111 ALA A CA 1
ATOM 857 C C . ALA A 1 111 ? 3.808 -3.647 -6.223 1.00 83.50 111 ALA A C 1
ATOM 859 O O . ALA A 1 111 ? 4.969 -3.992 -6.002 1.00 83.50 111 ALA A O 1
ATOM 860 N N . PHE A 1 112 ? 3.347 -3.285 -7.416 1.00 84.50 112 PHE A N 1
ATOM 861 C CA . PHE A 1 112 ? 4.103 -3.317 -8.660 1.00 84.50 112 PHE A CA 1
ATOM 862 C C . PHE A 1 112 ? 4.147 -1.903 -9.231 1.00 84.50 112 PHE A C 1
ATOM 864 O O . PHE A 1 112 ? 3.125 -1.213 -9.235 1.00 84.50 112 PHE A O 1
ATOM 871 N N . LEU A 1 113 ? 5.314 -1.485 -9.708 1.00 80.75 113 LEU A N 1
ATOM 872 C CA . LEU A 1 113 ? 5.501 -0.224 -10.411 1.00 80.75 113 LEU A CA 1
ATOM 873 C C . LEU A 1 113 ? 6.175 -0.532 -11.742 1.00 80.75 113 LEU A C 1
ATOM 875 O O . LEU A 1 113 ? 7.330 -0.955 -11.769 1.00 80.75 113 LEU A O 1
ATOM 879 N N . HIS A 1 114 ? 5.436 -0.342 -12.829 1.00 81.12 114 HIS A N 1
ATOM 880 C CA . HIS A 1 114 ? 5.974 -0.484 -14.172 1.00 81.12 114 HIS A CA 1
ATOM 881 C C . HIS A 1 114 ? 6.479 0.881 -14.663 1.00 81.12 114 HIS A C 1
ATOM 883 O O . HIS A 1 114 ? 5.736 1.860 -14.531 1.00 81.12 114 HIS A O 1
ATOM 889 N N . PRO A 1 115 ? 7.703 0.973 -15.208 1.00 73.19 115 PRO A N 1
ATOM 890 C CA . PRO A 1 115 ? 8.193 2.211 -15.798 1.00 73.19 115 PRO A CA 1
ATOM 891 C C . PRO A 1 115 ? 7.346 2.592 -17.017 1.00 73.19 115 PRO A C 1
ATOM 893 O O . PRO A 1 115 ? 6.965 1.741 -17.819 1.00 73.19 115 PRO A O 1
ATOM 896 N N . THR A 1 116 ? 7.053 3.882 -17.171 1.00 70.00 116 THR A N 1
ATOM 897 C CA . THR A 1 116 ? 6.440 4.405 -18.401 1.00 70.00 116 THR A CA 1
ATOM 898 C C . THR A 1 116 ? 7.515 4.990 -19.304 1.00 70.00 116 THR A C 1
ATOM 900 O O . THR A 1 116 ? 8.604 5.325 -18.844 1.00 70.00 116 THR A O 1
ATOM 903 N N . GLY A 1 117 ? 7.227 5.136 -20.600 1.00 58.91 117 GLY A N 1
ATOM 904 C CA . GLY A 1 117 ? 8.163 5.757 -21.546 1.00 58.91 117 GLY A CA 1
ATOM 905 C C . GLY A 1 117 ? 8.548 7.206 -21.206 1.00 58.91 117 GLY A C 1
ATOM 906 O O . GLY A 1 117 ? 9.502 7.715 -21.788 1.00 58.91 117 GLY A O 1
ATOM 907 N N . GLU A 1 118 ? 7.844 7.851 -20.271 1.00 55.62 118 GLU A N 1
ATOM 908 C CA . GLU A 1 118 ? 8.096 9.228 -19.832 1.00 55.62 118 GLU A CA 1
ATOM 909 C C . GLU A 1 118 ? 9.005 9.335 -18.592 1.00 55.62 118 GLU A C 1
ATOM 911 O O . GLU A 1 118 ? 9.406 10.446 -18.246 1.00 55.62 118 GLU A O 1
ATOM 916 N N . GLY A 1 119 ? 9.415 8.202 -17.999 1.00 44.22 119 GLY A N 1
ATOM 917 C CA . GLY A 1 119 ? 10.234 8.164 -16.779 1.00 44.22 119 GLY A CA 1
ATOM 918 C C . GLY A 1 119 ? 9.393 8.097 -15.516 1.00 44.22 119 GLY A C 1
ATOM 919 O O . GLY A 1 119 ? 8.758 9.113 -15.164 1.00 44.22 119 GLY A O 1
#

Secondary structure (DSSP, 8-state):
-PPPPPHHHHHHHHTTHHHHHHHT-HHHHHHT-PSS----BTTB-------TTS----HHHHHHHHHTT-SEEEEEEEEEEE-TTS-EEEEEEEEEEETTEE-S--EEEEEEEPPPTT-